Protein AF-A0A3N5R611-F1 (afdb_monomer_lite)

Radius of gyration: 12.25 Å; chains: 1; bounding box: 34×24×33 Å

pLDDT: mean 94.08, std 5.49, range [54.88, 98.31]

Sequence (86 aa):
SVAIVKPFNNQTMAIGFITATHPDGMFTVFLPTAPNPTSGYIVFLPKENVFLTDLSTEAAMKIIIACGVGSNHIFEEYLRLKASLK

Secondary structure (DSSP, 8-state):
-EEEE-TTSSS--EEEEEEEE-TTSEEEEEEEPSS-TTSEEEEEEEGGGEEE-S--HHHHHHHHHTTTTTTHHHHHHHHHHHHHT-

Structure (mmCIF, N/CA/C/O backbone):
data_AF-A0A3N5R611-F1
#
_entry.id   AF-A0A3N5R611-F1
#
loop_
_atom_site.group_PDB
_atom_site.id
_atom_site.type_symbol
_atom_site.label_atom_id
_atom_site.label_alt_id
_atom_site.label_comp_id
_ato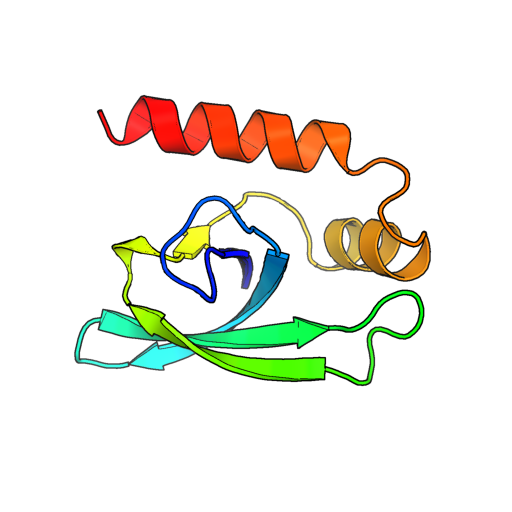m_site.label_asym_id
_atom_site.label_entity_id
_atom_site.label_seq_id
_atom_site.pdbx_PDB_ins_code
_atom_site.Cartn_x
_atom_site.Cartn_y
_atom_site.Cartn_z
_atom_site.occupancy
_atom_site.B_iso_or_equiv
_atom_site.auth_seq_id
_atom_site.auth_comp_id
_atom_site.auth_asym_id
_atom_site.auth_atom_id
_atom_site.pdbx_PDB_model_num
ATOM 1 N N . SER A 1 1 ? -6.209 7.746 -3.948 1.00 90.19 1 SER A N 1
ATOM 2 C CA . SER A 1 1 ? -5.780 8.247 -2.622 1.00 90.19 1 SER A CA 1
ATOM 3 C C . SER A 1 1 ? -4.572 7.469 -2.136 1.00 90.19 1 SER A C 1
ATOM 5 O O . SER A 1 1 ? -4.478 6.293 -2.477 1.00 90.19 1 SER A O 1
ATOM 7 N N . VAL A 1 2 ? -3.655 8.092 -1.389 1.00 96.50 2 VAL A N 1
ATOM 8 C CA . VAL A 1 2 ? -2.493 7.406 -0.791 1.00 96.50 2 VAL A CA 1
ATOM 9 C C . VAL A 1 2 ? -2.922 6.718 0.504 1.00 96.50 2 VAL A C 1
ATOM 11 O O . VAL A 1 2 ? -3.745 7.245 1.254 1.00 96.50 2 VAL A O 1
ATOM 14 N N . ALA A 1 3 ? -2.404 5.518 0.741 1.00 97.00 3 ALA A N 1
ATOM 15 C CA . ALA A 1 3 ? -2.632 4.780 1.968 1.00 97.00 3 ALA A CA 1
ATOM 16 C C . ALA A 1 3 ? -1.379 4.015 2.393 1.00 97.00 3 ALA A C 1
ATOM 18 O O . ALA A 1 3 ? -0.583 3.563 1.568 1.00 97.00 3 ALA A O 1
ATOM 19 N N . ILE A 1 4 ? -1.250 3.813 3.697 1.00 96.75 4 ILE A N 1
ATOM 20 C CA . ILE A 1 4 ? -0.356 2.814 4.272 1.00 96.75 4 ILE A CA 1
ATOM 21 C C . ILE A 1 4 ? -1.169 1.537 4.409 1.00 96.75 4 ILE A C 1
ATOM 23 O O . ILE A 1 4 ? -2.268 1.552 4.959 1.00 96.75 4 ILE A O 1
ATOM 27 N N . VAL A 1 5 ? -0.658 0.427 3.890 1.00 96.88 5 VAL A N 1
ATOM 28 C CA . VAL A 1 5 ? -1.392 -0.839 3.883 1.00 96.88 5 VAL A CA 1
ATOM 29 C C . VAL A 1 5 ? -0.621 -1.970 4.534 1.00 96.88 5 VAL A C 1
ATOM 31 O O . VAL A 1 5 ? 0.608 -1.963 4.534 1.00 96.88 5 VAL A O 1
ATOM 34 N N . LYS A 1 6 ? -1.347 -2.967 5.044 1.00 96.62 6 LYS A N 1
ATOM 35 C CA . LYS A 1 6 ? -0.797 -4.216 5.591 1.00 96.62 6 LYS A CA 1
ATOM 36 C C . LYS A 1 6 ? -1.137 -5.394 4.679 1.00 96.62 6 LYS A C 1
ATOM 38 O O . LYS A 1 6 ? -2.144 -6.064 4.908 1.00 96.62 6 LYS A O 1
ATOM 43 N N . PRO A 1 7 ? -0.324 -5.672 3.646 1.00 94.62 7 PRO A N 1
ATOM 44 C CA . PRO A 1 7 ? -0.676 -6.653 2.620 1.00 94.62 7 PRO A CA 1
ATOM 45 C C . PRO A 1 7 ? -0.787 -8.092 3.142 1.00 94.62 7 PRO A C 1
ATOM 47 O O . PRO A 1 7 ? -1.519 -8.890 2.570 1.00 94.62 7 PRO A O 1
ATOM 50 N N . PHE A 1 8 ? -0.089 -8.423 4.232 1.00 93.88 8 PHE A N 1
ATOM 51 C CA . PHE A 1 8 ? -0.019 -9.786 4.774 1.00 93.88 8 PHE A CA 1
ATOM 52 C C . PHE A 1 8 ? -0.681 -9.927 6.148 1.00 93.88 8 PHE A C 1
ATOM 54 O O . PHE A 1 8 ? -0.379 -10.868 6.879 1.00 93.88 8 PHE A O 1
ATOM 61 N N . ASN A 1 9 ? -1.541 -8.973 6.526 1.00 89.31 9 ASN A N 1
ATOM 62 C CA . ASN A 1 9 ? -2.212 -8.947 7.830 1.00 89.31 9 ASN A CA 1
ATOM 63 C C . ASN A 1 9 ? -1.244 -9.101 9.027 1.00 89.31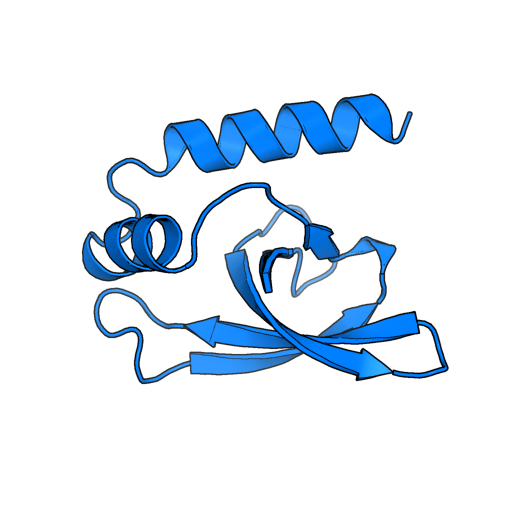 9 ASN A C 1
ATOM 65 O O . ASN A 1 9 ? -1.534 -9.754 10.027 1.00 89.31 9 ASN A O 1
ATOM 69 N N . ASN A 1 10 ? -0.046 -8.529 8.902 1.00 91.94 10 ASN A N 1
ATOM 70 C CA . ASN A 1 10 ? 1.009 -8.579 9.907 1.00 91.94 10 ASN A CA 1
ATOM 71 C C . ASN A 1 10 ? 1.632 -7.178 10.077 1.00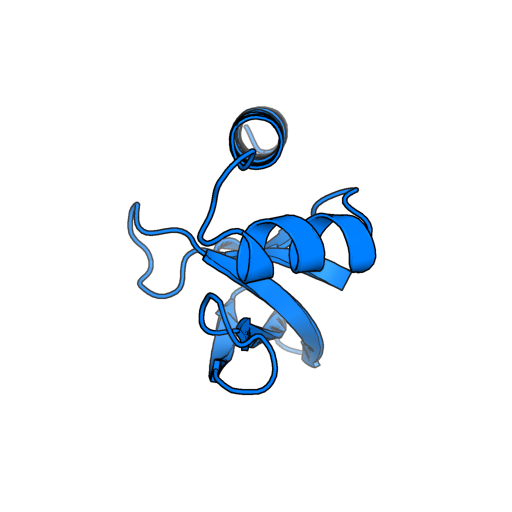 91.94 10 ASN A C 1
ATOM 73 O O . ASN A 1 10 ? 1.013 -6.159 9.768 1.00 91.94 10 ASN A O 1
ATOM 77 N N . GLN A 1 11 ? 2.846 -7.100 10.623 1.00 91.38 11 GLN A N 1
ATOM 78 C CA . GLN A 1 11 ? 3.538 -5.823 10.827 1.00 91.38 11 GLN A CA 1
ATOM 79 C C . GLN A 1 11 ? 4.184 -5.260 9.551 1.00 91.38 11 GLN A C 1
ATOM 81 O O . GLN A 1 11 ? 4.640 -4.118 9.562 1.00 91.38 11 GLN A O 1
ATOM 86 N N . THR A 1 12 ? 4.220 -6.028 8.459 1.00 95.12 12 THR A N 1
ATOM 87 C CA . THR A 1 12 ? 4.732 -5.567 7.170 1.00 95.12 12 THR A CA 1
ATOM 88 C C . THR A 1 12 ? 3.778 -4.535 6.590 1.00 95.12 12 THR A C 1
ATOM 90 O O . THR A 1 12 ? 2.584 -4.793 6.439 1.00 95.12 12 THR A O 1
ATOM 93 N N . MET A 1 13 ? 4.323 -3.367 6.257 1.00 95.44 13 MET A N 1
ATOM 94 C CA . MET A 1 13 ? 3.573 -2.249 5.701 1.00 95.44 13 MET A CA 1
ATOM 95 C C . MET A 1 13 ? 4.149 -1.821 4.359 1.00 95.44 13 MET A C 1
ATOM 97 O O . MET A 1 13 ? 5.346 -1.968 4.117 1.00 95.44 13 MET A O 1
ATOM 101 N N . ALA A 1 14 ? 3.295 -1.269 3.505 1.00 96.06 14 ALA A N 1
ATOM 102 C CA . ALA A 1 14 ? 3.684 -0.697 2.226 1.00 96.06 14 ALA A CA 1
ATOM 103 C C . ALA A 1 14 ? 2.926 0.606 1.963 1.00 96.06 14 ALA A C 1
ATOM 105 O O . ALA A 1 14 ? 1.803 0.789 2.436 1.00 96.06 14 ALA A O 1
ATOM 106 N N . ILE A 1 15 ? 3.543 1.492 1.183 1.00 96.25 15 ILE A N 1
ATOM 107 C CA . ILE A 1 15 ? 2.855 2.637 0.588 1.00 96.25 15 ILE A CA 1
ATOM 108 C C . ILE A 1 15 ? 2.056 2.102 -0.597 1.00 96.25 15 ILE A C 1
ATOM 110 O O . ILE A 1 15 ? 2.610 1.423 -1.461 1.00 96.25 15 ILE A O 1
ATOM 114 N N . GLY A 1 16 ? 0.763 2.394 -0.626 1.00 97.06 16 GLY A N 1
ATOM 115 C CA . GLY A 1 16 ? -0.137 1.970 -1.683 1.00 97.06 16 GLY A CA 1
ATOM 116 C C . GLY A 1 16 ? -1.034 3.098 -2.166 1.00 97.06 16 GLY A C 1
ATOM 117 O O . GLY A 1 16 ? -1.306 4.066 -1.455 1.00 97.06 16 GLY A O 1
ATOM 118 N N . PHE A 1 17 ? -1.523 2.950 -3.390 1.00 97.62 17 PHE A N 1
ATOM 119 C CA . PHE A 1 17 ? -2.505 3.848 -3.978 1.00 97.62 17 PHE A CA 1
ATOM 120 C C . PHE A 1 17 ? -3.836 3.124 -4.098 1.00 97.62 17 PHE A C 1
ATOM 122 O O . PHE A 1 17 ? -3.943 2.132 -4.816 1.00 97.62 17 PHE A O 1
ATOM 129 N N . ILE A 1 18 ? -4.858 3.619 -3.407 1.00 97.81 18 ILE A N 1
ATOM 130 C CA . ILE A 1 18 ? -6.223 3.117 -3.559 1.00 97.81 18 ILE A CA 1
ATOM 131 C C . ILE A 1 18 ? -6.715 3.514 -4.950 1.00 97.81 18 ILE A C 1
ATOM 133 O O . ILE A 1 18 ? -6.770 4.709 -5.265 1.00 97.81 18 ILE A O 1
ATOM 137 N N . THR A 1 19 ? -7.068 2.513 -5.756 1.00 97.44 19 THR A N 1
ATOM 138 C CA . THR A 1 19 ? -7.562 2.673 -7.131 1.00 97.44 19 THR A CA 1
ATOM 139 C C . THR A 1 19 ? -9.054 2.379 -7.259 1.00 97.44 19 THR A C 1
ATOM 141 O O . THR A 1 19 ? -9.691 2.915 -8.162 1.00 97.44 19 THR A O 1
ATOM 144 N N . ALA A 1 20 ? -9.627 1.576 -6.357 1.00 97.81 20 ALA A N 1
ATOM 145 C CA . ALA A 1 20 ? -11.063 1.320 -6.297 1.00 97.81 20 ALA A CA 1
ATOM 146 C C . ALA A 1 20 ? -11.522 0.969 -4.875 1.00 97.81 20 ALA A C 1
ATOM 148 O O . ALA A 1 20 ? -10.746 0.451 -4.068 1.00 97.81 20 ALA A O 1
ATOM 149 N N . THR A 1 21 ? -12.806 1.206 -4.614 1.00 97.50 21 THR A N 1
ATOM 150 C CA . THR A 1 21 ? -13.515 0.812 -3.392 1.00 97.50 21 THR A CA 1
ATOM 151 C C . THR A 1 21 ? -14.685 -0.079 -3.786 1.00 97.50 21 THR A C 1
ATOM 153 O O . THR A 1 21 ? -15.405 0.246 -4.731 1.00 97.50 21 THR A O 1
ATOM 156 N N . HIS A 1 22 ? -14.885 -1.177 -3.063 1.00 97.19 22 HIS A N 1
ATOM 157 C CA . HIS A 1 22 ? -15.910 -2.176 -3.360 1.00 97.19 22 HIS A CA 1
ATOM 158 C C . HIS A 1 22 ? -17.072 -2.122 -2.353 1.00 97.19 22 HIS A C 1
ATOM 160 O O . HIS A 1 22 ? -16.880 -1.663 -1.223 1.00 97.19 22 HIS A O 1
ATOM 166 N N . PRO A 1 23 ? -18.286 -2.581 -2.728 1.00 95.81 23 PRO A N 1
ATOM 167 C CA . PRO A 1 23 ? -19.468 -2.527 -1.857 1.00 95.81 23 PRO A CA 1
ATOM 168 C C . PRO A 1 23 ? -19.351 -3.316 -0.546 1.00 95.81 23 PRO A C 1
ATOM 170 O O . PRO A 1 23 ? -20.004 -2.974 0.434 1.00 95.81 23 PRO A O 1
ATOM 173 N N . ASP A 1 24 ? -18.525 -4.360 -0.520 1.00 93.88 24 ASP A N 1
ATOM 174 C CA . ASP A 1 24 ? -18.251 -5.204 0.649 1.00 93.88 24 ASP A CA 1
ATOM 175 C C . ASP A 1 24 ? -17.202 -4.603 1.605 1.00 93.88 24 ASP A C 1
ATOM 177 O O . ASP A 1 24 ? -16.846 -5.215 2.610 1.00 93.88 24 ASP A O 1
ATOM 181 N N . GLY A 1 25 ? -16.715 -3.390 1.316 1.00 94.38 25 GLY A N 1
ATOM 182 C CA . GLY A 1 25 ? -15.709 -2.698 2.119 1.00 94.38 25 GLY A CA 1
ATOM 183 C C . GLY A 1 25 ? -14.266 -3.068 1.772 1.00 94.38 25 GLY A C 1
ATOM 184 O O . GLY A 1 25 ? -13.348 -2.604 2.454 1.00 94.38 25 GLY A O 1
ATOM 185 N N . MET A 1 26 ? -14.048 -3.863 0.720 1.00 97.62 26 MET A N 1
ATOM 186 C CA . MET A 1 26 ? -12.716 -4.129 0.184 1.00 97.62 26 MET A CA 1
ATOM 187 C C . MET A 1 26 ? -12.184 -2.928 -0.608 1.00 97.62 26 MET A C 1
ATOM 189 O O . MET A 1 26 ? -12.931 -2.159 -1.217 1.00 97.62 26 MET A O 1
ATOM 193 N N . PHE A 1 27 ? -10.862 -2.809 -0.670 1.00 98.12 27 PHE A N 1
ATOM 194 C CA . PHE A 1 27 ? -10.156 -1.824 -1.485 1.00 98.12 27 PHE A CA 1
ATOM 195 C C . PHE A 1 27 ? -9.250 -2.514 -2.499 1.00 98.12 27 PHE A C 1
ATOM 197 O O . PHE A 1 27 ? -8.519 -3.440 -2.148 1.00 98.12 27 PHE A O 1
ATOM 204 N N . THR A 1 28 ? -9.240 -2.015 -3.737 1.00 98.31 28 THR A N 1
ATOM 205 C CA . THR A 1 28 ? -8.159 -2.304 -4.687 1.00 98.31 28 THR A CA 1
ATOM 206 C C . THR A 1 28 ? -7.033 -1.311 -4.448 1.00 98.31 28 THR A C 1
ATOM 208 O O . THR A 1 28 ? -7.245 -0.096 -4.507 1.00 98.31 28 THR A O 1
ATOM 211 N N . VAL A 1 29 ? -5.830 -1.825 -4.205 1.00 98.25 29 VAL A N 1
ATOM 212 C CA . VAL A 1 29 ? -4.640 -1.018 -3.936 1.00 98.25 29 VAL A CA 1
ATOM 213 C C . VAL A 1 29 ? -3.522 -1.409 -4.895 1.00 98.25 29 VAL A C 1
ATOM 215 O O . VAL A 1 29 ? -3.175 -2.583 -5.017 1.00 98.25 29 VAL A O 1
ATOM 218 N N . PHE A 1 30 ? -2.938 -0.415 -5.558 1.00 98.12 30 PHE A N 1
ATOM 219 C CA . PHE A 1 30 ? -1.695 -0.568 -6.302 1.00 98.12 30 PHE A CA 1
ATOM 220 C C . PHE A 1 30 ? -0.496 -0.373 -5.372 1.00 98.12 30 PHE A C 1
ATOM 222 O O . PHE A 1 30 ? -0.361 0.678 -4.742 1.00 98.12 30 PHE A O 1
ATOM 229 N N . LEU A 1 31 ? 0.361 -1.390 -5.293 1.00 97.25 31 LEU A N 1
ATOM 230 C CA . LEU A 1 31 ? 1.614 -1.392 -4.544 1.00 97.25 31 LEU A CA 1
ATOM 231 C C . LEU A 1 31 ? 2.785 -1.262 -5.519 1.00 97.25 31 LEU A C 1
ATOM 233 O O . LEU A 1 31 ? 3.190 -2.268 -6.108 1.00 97.25 31 LEU A O 1
ATOM 237 N N . PRO A 1 32 ? 3.318 -0.049 -5.713 1.00 96.56 32 PRO A N 1
ATOM 238 C CA . PRO A 1 32 ? 4.421 0.185 -6.630 1.00 96.56 32 PRO A CA 1
ATOM 239 C C . PRO A 1 32 ? 5.717 -0.447 -6.121 1.00 96.56 32 PRO A C 1
ATOM 241 O O . PRO A 1 32 ? 5.962 -0.560 -4.919 1.00 96.56 32 PRO A O 1
ATOM 244 N N . THR A 1 33 ? 6.595 -0.795 -7.052 1.00 95.25 33 THR A N 1
ATOM 245 C CA . THR A 1 33 ? 7.986 -1.139 -6.755 1.00 95.25 33 THR A CA 1
ATOM 246 C C . THR A 1 33 ? 8.851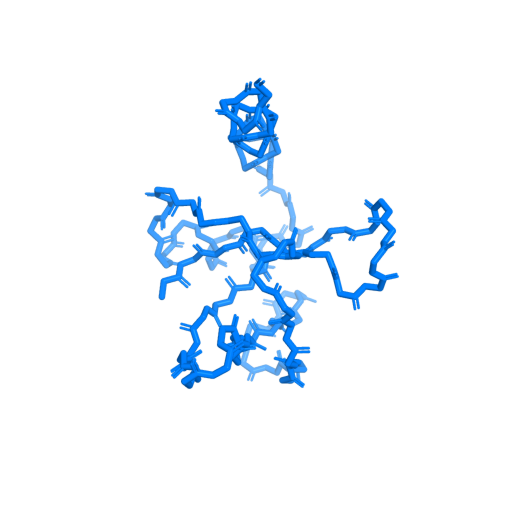 0.115 -6.641 1.00 95.25 33 THR A C 1
ATOM 248 O O . THR A 1 33 ? 8.630 1.102 -7.336 1.00 95.25 33 THR A O 1
ATOM 251 N N . ALA A 1 34 ? 9.879 0.071 -5.798 1.00 95.38 34 ALA A N 1
ATOM 252 C CA . ALA A 1 34 ? 10.919 1.095 -5.744 1.00 95.38 34 ALA A CA 1
ATOM 253 C C . ALA A 1 34 ? 12.179 0.619 -6.496 1.00 95.38 34 ALA A C 1
ATOM 255 O O . ALA A 1 34 ? 12.489 -0.573 -6.436 1.00 95.38 34 ALA A O 1
ATOM 256 N N . PRO A 1 35 ? 12.919 1.503 -7.192 1.00 94.25 35 PRO A N 1
ATOM 257 C CA . PRO A 1 35 ? 12.631 2.922 -7.423 1.00 94.25 35 PRO A CA 1
ATOM 258 C C . PRO A 1 35 ? 11.650 3.174 -8.576 1.00 94.25 35 PRO A C 1
ATOM 260 O O . PRO A 1 35 ? 11.286 4.319 -8.809 1.00 94.25 35 PRO A O 1
ATOM 263 N N . ASN A 1 36 ? 11.264 2.146 -9.339 1.00 92.44 36 ASN A N 1
ATOM 264 C CA . ASN A 1 36 ? 10.426 2.292 -10.529 1.00 92.44 36 ASN A CA 1
ATOM 265 C C . ASN A 1 36 ? 8.928 2.131 -10.190 1.00 92.44 36 ASN A C 1
ATOM 267 O O . ASN A 1 36 ? 8.447 0.995 -10.130 1.00 92.44 36 ASN A O 1
ATOM 271 N N . PRO A 1 37 ? 8.161 3.228 -10.046 1.00 86.94 37 PRO A N 1
ATOM 272 C CA . PRO A 1 37 ? 6.789 3.183 -9.546 1.00 86.94 37 PRO A CA 1
ATOM 273 C C . PRO A 1 37 ? 5.765 2.763 -10.609 1.00 86.94 37 PRO A C 1
ATOM 275 O O . PRO A 1 37 ? 4.564 2.802 -10.357 1.00 86.94 37 PRO A O 1
ATOM 278 N N . THR A 1 38 ? 6.220 2.424 -11.818 1.00 88.88 38 THR A N 1
ATOM 279 C CA . THR A 1 38 ? 5.343 2.016 -12.926 1.00 88.88 38 THR A CA 1
ATOM 280 C C . THR A 1 38 ? 4.950 0.544 -12.840 1.00 88.88 38 THR A C 1
ATOM 282 O O . THR A 1 38 ? 3.866 0.171 -13.282 1.00 88.88 38 THR A O 1
ATOM 285 N N . SER A 1 39 ? 5.807 -0.289 -12.246 1.00 93.00 39 SER A N 1
ATOM 286 C CA . SER A 1 39 ? 5.533 -1.694 -11.956 1.00 93.00 39 SER A CA 1
ATOM 287 C C . SER A 1 39 ? 5.124 -1.886 -10.502 1.00 93.00 39 SER A C 1
ATOM 289 O O . SER A 1 39 ? 5.437 -1.071 -9.635 1.00 93.00 39 SER A O 1
ATOM 291 N N . GLY A 1 40 ? 4.423 -2.981 -10.229 1.00 95.81 40 GLY A N 1
ATOM 292 C CA . GLY A 1 40 ? 3.947 -3.274 -8.891 1.00 95.81 40 GLY A CA 1
ATOM 293 C C . GLY A 1 40 ? 2.921 -4.387 -8.862 1.00 95.81 40 GLY A C 1
ATOM 294 O O . GLY A 1 40 ? 2.673 -5.064 -9.860 1.00 95.81 40 GLY A O 1
ATOM 295 N N . TYR A 1 41 ? 2.315 -4.545 -7.698 1.00 97.25 41 TYR A N 1
ATOM 296 C CA . TYR A 1 41 ? 1.248 -5.504 -7.467 1.00 97.25 41 TYR A CA 1
ATOM 297 C C . TYR A 1 41 ? -0.086 -4.781 -7.353 1.00 97.25 41 TYR A C 1
ATOM 299 O O . TYR A 1 41 ? -0.161 -3.664 -6.844 1.00 97.25 41 TYR A O 1
ATOM 307 N N . ILE A 1 42 ? -1.151 -5.446 -7.783 1.00 97.81 42 ILE A N 1
ATOM 308 C CA . ILE A 1 42 ? -2.514 -5.066 -7.426 1.00 97.81 42 ILE A CA 1
ATOM 309 C C . ILE A 1 42 ? -2.967 -6.029 -6.340 1.00 97.81 42 ILE A C 1
ATOM 311 O O . ILE A 1 42 ? -2.924 -7.243 -6.531 1.00 97.81 42 ILE A O 1
ATOM 315 N N . VAL A 1 43 ? -3.379 -5.488 -5.199 1.00 97.56 43 VAL A N 1
ATOM 316 C CA . VAL A 1 43 ? -3.872 -6.271 -4.065 1.00 97.56 43 VAL A CA 1
ATOM 317 C C . VAL A 1 43 ? -5.279 -5.830 -3.692 1.00 97.56 43 VAL A C 1
ATOM 319 O O . VAL A 1 43 ? -5.639 -4.661 -3.841 1.00 97.56 43 VAL A O 1
ATOM 322 N N . PHE A 1 44 ? -6.063 -6.777 -3.188 1.00 97.69 44 PHE A N 1
ATOM 323 C CA . PHE A 1 44 ? -7.381 -6.530 -2.617 1.00 97.69 44 PHE A CA 1
ATOM 324 C C . PHE A 1 44 ? -7.266 -6.665 -1.107 1.00 97.69 44 PHE A C 1
ATOM 326 O O . PHE A 1 44 ? -6.846 -7.713 -0.617 1.00 97.69 44 PHE A O 1
ATOM 333 N N . LEU A 1 45 ? -7.590 -5.603 -0.374 1.00 97.81 45 LEU A N 1
ATOM 334 C CA . LEU A 1 45 ? -7.418 -5.559 1.076 1.00 97.81 45 LEU A CA 1
ATOM 335 C C . LEU A 1 45 ? -8.714 -5.144 1.767 1.00 97.81 45 LEU A C 1
ATOM 337 O O . LEU A 1 45 ? -9.400 -4.250 1.266 1.00 97.81 45 LEU A O 1
ATOM 341 N N . PRO A 1 46 ? -9.037 -5.747 2.922 1.00 97.06 46 PRO A N 1
ATOM 342 C CA . PRO A 1 46 ? -10.163 -5.302 3.720 1.00 97.06 46 PRO A CA 1
ATOM 343 C C . PRO A 1 46 ? -9.832 -3.964 4.393 1.00 97.06 46 PRO A C 1
ATOM 345 O O . PRO A 1 46 ? -8.660 -3.600 4.557 1.00 97.06 46 PRO A O 1
ATOM 348 N N . LYS A 1 47 ? -10.869 -3.220 4.784 1.00 94.88 47 LYS A N 1
ATOM 349 C CA . LYS A 1 47 ? -10.753 -1.863 5.337 1.00 94.88 47 LYS A CA 1
ATOM 350 C C . LYS A 1 47 ? -9.780 -1.759 6.516 1.00 94.88 47 LYS A C 1
ATOM 352 O O . LYS A 1 47 ? -9.040 -0.786 6.601 1.00 94.88 47 LYS A O 1
ATOM 357 N N . GLU A 1 48 ? -9.732 -2.751 7.399 1.00 94.75 48 GLU A N 1
ATOM 358 C CA . GLU A 1 48 ? -8.840 -2.792 8.567 1.00 94.75 48 GLU A CA 1
ATOM 359 C C . GLU A 1 48 ? -7.342 -2.842 8.220 1.00 94.75 48 GLU A C 1
ATOM 361 O O . GLU A 1 48 ? -6.499 -2.521 9.060 1.00 94.75 48 GLU A O 1
ATOM 366 N N . ASN A 1 49 ? -7.005 -3.208 6.980 1.00 96.62 49 ASN A N 1
ATOM 367 C CA . ASN A 1 49 ? -5.635 -3.271 6.479 1.00 96.62 49 ASN A CA 1
ATOM 368 C C . ASN A 1 49 ? -5.251 -2.060 5.621 1.00 96.62 49 ASN A C 1
ATOM 370 O O . ASN A 1 49 ? -4.152 -2.052 5.059 1.00 96.62 49 ASN A O 1
ATOM 374 N N . VAL A 1 50 ? -6.117 -1.045 5.529 1.00 96.31 50 VAL A N 1
ATOM 375 C CA . VAL A 1 50 ? -5.914 0.161 4.718 1.00 96.31 50 VAL A CA 1
ATOM 376 C C . VAL A 1 50 ? -6.027 1.409 5.593 1.00 96.31 50 VAL A C 1
ATOM 378 O O . VAL A 1 50 ? -7.094 1.749 6.094 1.00 96.31 50 VAL A O 1
ATOM 381 N N . PHE A 1 51 ? -4.915 2.124 5.747 1.00 95.88 51 PHE A N 1
ATOM 382 C CA . PHE A 1 51 ? -4.804 3.336 6.557 1.00 95.88 51 PHE A CA 1
ATOM 383 C C . PHE A 1 51 ? -4.623 4.535 5.623 1.00 95.88 51 PHE A C 1
ATOM 385 O O . PHE A 1 51 ? -3.539 4.746 5.081 1.00 95.88 51 PHE A O 1
ATOM 392 N N . LEU A 1 52 ? -5.703 5.284 5.390 1.00 95.06 52 LEU A N 1
ATOM 393 C CA . LEU A 1 52 ? -5.694 6.487 4.552 1.00 95.06 52 LEU A CA 1
ATOM 394 C C . LEU A 1 52 ? -4.778 7.557 5.145 1.00 95.06 52 LEU A C 1
ATOM 396 O O . LEU A 1 52 ? -4.878 7.854 6.331 1.00 95.06 52 LEU A O 1
ATOM 400 N N . THR A 1 53 ? -3.930 8.131 4.299 1.00 94.19 53 THR A N 1
ATOM 401 C CA . THR A 1 53 ? -3.002 9.205 4.666 1.00 94.19 53 THR A CA 1
ATOM 402 C C . THR A 1 53 ? -3.408 10.526 4.019 1.00 94.19 53 THR A C 1
ATOM 404 O O . THR A 1 53 ? -3.973 10.521 2.924 1.00 94.19 53 THR A O 1
ATOM 407 N N . ASP A 1 54 ? -2.998 11.639 4.614 1.00 92.62 54 ASP A N 1
ATOM 408 C CA . ASP A 1 54 ? -3.120 13.002 4.089 1.00 92.62 54 ASP A CA 1
ATOM 409 C C . ASP A 1 54 ? -2.014 13.351 3.071 1.00 92.62 54 ASP A C 1
ATOM 411 O O . ASP A 1 54 ? -1.968 14.454 2.522 1.00 92.62 54 ASP A O 1
ATOM 415 N N . LEU A 1 55 ? -1.109 12.411 2.786 1.00 92.62 55 LEU A N 1
ATOM 416 C CA . LEU A 1 55 ? -0.061 12.580 1.785 1.00 92.62 55 LEU A CA 1
ATOM 417 C C . LEU A 1 55 ? -0.601 12.755 0.372 1.00 92.62 55 LEU A C 1
ATOM 419 O O . LEU A 1 55 ? -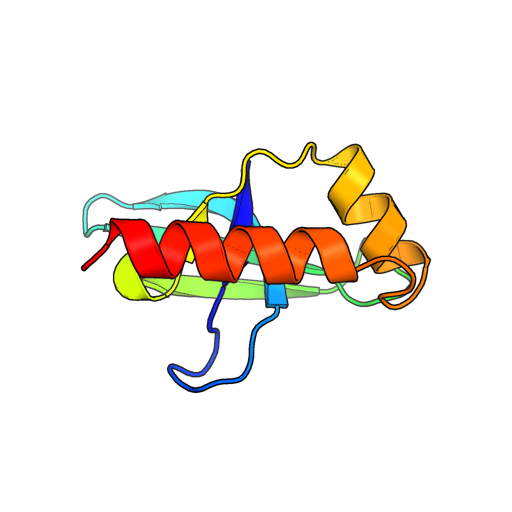1.459 12.008 -0.106 1.00 92.62 55 LEU A O 1
ATOM 423 N N . SER A 1 56 ? 0.024 13.686 -0.347 1.00 94.94 56 SER A N 1
ATOM 424 C CA . SER A 1 56 ? -0.184 13.809 -1.781 1.00 94.94 56 SER A CA 1
ATOM 425 C C . SER A 1 56 ? 0.458 12.641 -2.534 1.00 94.94 56 SER A C 1
ATOM 427 O O . SER A 1 56 ? 1.461 12.054 -2.107 1.00 94.94 56 SER A O 1
ATOM 429 N N . THR A 1 57 ? -0.098 12.335 -3.705 1.00 94.56 57 THR A N 1
ATOM 430 C CA . THR A 1 57 ? 0.452 11.331 -4.621 1.00 94.56 57 THR A CA 1
ATOM 431 C C . THR A 1 57 ? 1.909 11.643 -4.968 1.00 94.56 57 THR A C 1
ATOM 433 O O . THR A 1 57 ? 2.747 10.748 -4.979 1.00 94.56 57 THR A O 1
ATOM 436 N N . GLU A 1 58 ? 2.248 12.914 -5.185 1.00 95.00 58 GLU A N 1
ATOM 437 C CA . GLU A 1 58 ? 3.602 13.364 -5.518 1.00 95.00 58 GLU A CA 1
ATOM 438 C C . GLU A 1 58 ? 4.587 13.105 -4.374 1.00 95.00 58 GLU A C 1
ATOM 440 O O . GLU A 1 58 ? 5.719 12.686 -4.621 1.00 95.00 58 GLU A O 1
ATOM 445 N N . ALA A 1 59 ? 4.175 13.340 -3.125 1.00 95.00 59 ALA A N 1
ATOM 446 C CA . ALA A 1 59 ? 5.006 13.075 -1.955 1.00 95.00 59 ALA A CA 1
ATOM 447 C C . ALA A 1 59 ? 5.286 11.572 -1.803 1.00 95.00 59 ALA A C 1
ATOM 449 O O . ALA A 1 59 ? 6.444 11.174 -1.664 1.00 95.00 59 ALA A O 1
ATOM 450 N N . ALA A 1 60 ? 4.253 10.733 -1.928 1.00 95.44 60 ALA A N 1
ATOM 451 C CA . ALA A 1 60 ? 4.402 9.279 -1.909 1.00 95.44 60 ALA A CA 1
ATOM 452 C C . ALA A 1 60 ? 5.338 8.784 -3.026 1.00 95.44 60 ALA A C 1
ATOM 454 O O . ALA A 1 60 ? 6.257 8.004 -2.775 1.00 95.44 60 ALA A O 1
ATOM 455 N N . MET A 1 61 ? 5.161 9.290 -4.251 1.00 95.81 61 MET A N 1
ATOM 456 C CA . MET A 1 61 ? 5.990 8.934 -5.406 1.00 95.81 61 MET A CA 1
ATOM 457 C C . MET A 1 61 ? 7.460 9.309 -5.212 1.00 95.81 61 MET A C 1
ATOM 459 O O . MET A 1 61 ? 8.333 8.517 -5.560 1.00 95.81 61 MET A O 1
ATOM 463 N N . LYS A 1 62 ? 7.757 10.468 -4.607 1.00 95.62 62 LYS A N 1
ATOM 464 C CA . LYS A 1 62 ? 9.137 10.855 -4.265 1.00 95.62 62 LYS A CA 1
ATOM 465 C C . LYS A 1 62 ? 9.796 9.840 -3.335 1.00 95.62 62 LYS A C 1
ATOM 467 O O . LYS A 1 62 ? 10.940 9.471 -3.575 1.00 95.62 62 LYS A O 1
ATOM 472 N N . ILE A 1 63 ? 9.077 9.363 -2.318 1.00 96.56 63 ILE A N 1
ATOM 473 C CA . ILE A 1 63 ? 9.589 8.359 -1.372 1.00 96.56 63 ILE A CA 1
ATOM 474 C C . ILE A 1 63 ? 9.861 7.035 -2.092 1.00 96.56 63 ILE A C 1
ATOM 476 O O . ILE A 1 63 ? 10.911 6.431 -1.888 1.00 96.56 63 ILE A O 1
ATOM 480 N N . ILE A 1 64 ? 8.944 6.598 -2.961 1.00 96.38 64 ILE A N 1
ATOM 481 C CA . ILE A 1 64 ? 9.092 5.355 -3.732 1.00 96.38 64 ILE A CA 1
ATOM 482 C C . ILE A 1 64 ? 10.307 5.433 -4.661 1.00 96.38 64 ILE A C 1
ATOM 484 O O . ILE A 1 64 ? 11.148 4.538 -4.643 1.00 96.38 64 ILE A O 1
ATOM 488 N N . ILE A 1 65 ? 10.439 6.518 -5.428 1.00 97.00 65 ILE A N 1
ATOM 489 C CA . ILE A 1 65 ? 11.575 6.738 -6.337 1.00 97.00 65 ILE A CA 1
ATOM 490 C C . ILE A 1 65 ? 12.892 6.821 -5.557 1.00 97.00 65 ILE A C 1
ATOM 492 O O . ILE A 1 65 ? 13.917 6.326 -6.016 1.00 97.00 65 ILE A O 1
ATOM 496 N N . ALA A 1 66 ? 12.859 7.390 -4.353 1.00 97.31 66 ALA A N 1
ATOM 497 C CA . ALA A 1 66 ? 14.007 7.481 -3.461 1.00 97.31 66 ALA A CA 1
ATOM 498 C C . ALA A 1 66 ? 14.267 6.198 -2.644 1.00 97.31 66 ALA A C 1
ATOM 500 O O . ALA A 1 66 ? 14.997 6.248 -1.655 1.00 97.31 66 ALA A O 1
ATOM 501 N N . CYS A 1 67 ? 13.674 5.055 -3.011 1.00 95.81 67 CYS A N 1
ATOM 502 C CA . CYS A 1 67 ? 13.848 3.775 -2.313 1.00 95.81 67 CYS A CA 1
ATOM 503 C C . CYS A 1 67 ? 13.544 3.835 -0.804 1.00 95.81 67 CYS A C 1
ATOM 505 O O . CYS A 1 67 ? 14.189 3.160 -0.004 1.00 95.81 67 CYS A O 1
ATOM 507 N N . GLY A 1 68 ? 12.564 4.647 -0.405 1.00 95.06 68 GLY A N 1
ATOM 508 C CA . GLY A 1 68 ? 12.156 4.809 0.990 1.00 95.06 68 GLY A CA 1
ATOM 509 C C . GLY A 1 68 ? 12.905 5.902 1.755 1.00 95.06 68 GLY A C 1
ATOM 510 O O . GLY A 1 68 ? 12.552 6.185 2.898 1.00 95.06 68 GLY A O 1
ATOM 511 N N . VAL A 1 69 ? 13.896 6.571 1.156 1.00 96.44 69 VAL A N 1
ATOM 512 C CA . VAL A 1 69 ? 14.558 7.706 1.814 1.00 96.44 69 VAL A CA 1
ATOM 513 C C . VAL A 1 69 ? 13.531 8.804 2.104 1.00 96.44 69 VAL A C 1
ATOM 515 O O . VAL A 1 69 ? 12.785 9.241 1.230 1.00 96.44 69 VAL A O 1
ATOM 518 N N . GLY A 1 70 ? 13.496 9.245 3.364 1.00 93.56 70 GLY A N 1
ATOM 519 C CA . GLY A 1 70 ? 12.553 10.254 3.839 1.00 93.56 70 GLY A CA 1
ATOM 520 C C . GLY A 1 70 ? 11.213 9.702 4.330 1.00 93.56 70 GLY A C 1
ATOM 521 O O . GLY A 1 70 ? 10.372 10.501 4.718 1.00 93.56 70 GLY A O 1
ATOM 522 N N . SER A 1 71 ? 11.003 8.381 4.399 1.00 94.69 71 SER A N 1
ATOM 523 C CA . SER A 1 71 ? 9.725 7.774 4.819 1.00 94.69 71 SER A CA 1
ATOM 524 C C . SER A 1 71 ? 9.332 7.985 6.292 1.00 94.69 71 SER A C 1
ATOM 526 O O . SER A 1 71 ? 8.254 7.553 6.694 1.00 94.69 71 SER A O 1
ATOM 528 N N . ASN A 1 72 ? 10.174 8.628 7.109 1.00 94.50 72 ASN A N 1
ATOM 529 C CA . ASN A 1 72 ? 9.935 8.826 8.546 1.00 94.50 72 ASN A CA 1
ATOM 530 C C . ASN A 1 72 ? 8.579 9.486 8.835 1.00 94.50 72 ASN A C 1
ATOM 532 O O . ASN A 1 72 ? 7.813 8.987 9.652 1.00 94.50 72 ASN A O 1
ATOM 536 N N . HIS A 1 73 ? 8.249 10.554 8.106 1.00 90.62 73 HIS A N 1
ATOM 537 C CA . HIS A 1 73 ? 6.991 11.283 8.288 1.00 90.62 73 HIS A CA 1
ATOM 538 C C . HIS A 1 73 ? 5.755 10.424 7.966 1.00 90.62 73 HIS A C 1
ATOM 540 O O . HIS A 1 73 ? 4.746 10.524 8.656 1.00 90.62 73 HIS A O 1
ATOM 546 N N . ILE A 1 74 ? 5.859 9.520 6.984 1.00 91.62 74 ILE A N 1
ATOM 547 C CA . ILE A 1 74 ? 4.817 8.532 6.659 1.00 91.62 74 ILE A CA 1
ATOM 548 C C . ILE A 1 74 ? 4.570 7.588 7.832 1.00 91.62 74 ILE A C 1
ATOM 550 O O . ILE A 1 74 ? 3.435 7.262 8.174 1.00 91.62 74 ILE A O 1
ATOM 554 N N . PHE A 1 75 ? 5.651 7.132 8.460 1.00 92.06 75 PHE A N 1
ATOM 555 C CA . PHE A 1 75 ? 5.553 6.191 9.562 1.00 92.06 75 PHE A CA 1
ATOM 556 C C . PHE A 1 75 ? 4.953 6.858 10.802 1.00 92.06 75 PHE A C 1
ATOM 558 O O . PHE A 1 75 ? 4.092 6.277 11.461 1.00 92.06 75 PHE A O 1
ATOM 565 N N . GLU A 1 76 ? 5.353 8.096 11.093 1.00 93.38 76 GLU A N 1
ATOM 566 C CA . GLU A 1 76 ? 4.757 8.912 12.155 1.00 93.38 76 GLU A CA 1
ATOM 567 C C . GLU A 1 76 ? 3.261 9.147 11.932 1.00 93.38 76 GLU A C 1
ATOM 569 O O . GLU A 1 76 ? 2.4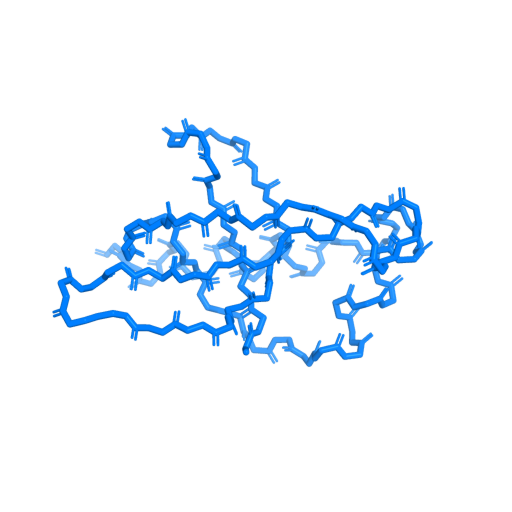72 9.052 12.874 1.00 93.38 76 GLU A O 1
ATOM 574 N N . GLU A 1 77 ? 2.852 9.406 10.692 1.00 91.19 77 GLU A N 1
ATOM 575 C CA . GLU A 1 77 ? 1.446 9.556 10.333 1.00 91.19 77 GLU A CA 1
ATOM 576 C C . GLU A 1 77 ? 0.653 8.270 10.591 1.00 91.19 77 GLU A C 1
ATOM 578 O O . GLU A 1 77 ? -0.389 8.311 11.247 1.00 91.19 77 GLU A O 1
ATOM 583 N N . TYR A 1 78 ? 1.185 7.107 10.201 1.00 92.44 78 TYR A N 1
ATOM 584 C CA . TYR A 1 78 ? 0.580 5.821 10.559 1.00 92.44 78 TYR A CA 1
ATOM 585 C C . TYR A 1 78 ? 0.423 5.644 12.073 1.00 92.44 78 TYR A C 1
ATOM 587 O O . TYR A 1 78 ? -0.617 5.166 12.531 1.00 92.44 78 TYR A O 1
ATOM 595 N N . LEU A 1 79 ? 1.423 6.032 12.870 1.00 93.38 79 LEU A N 1
ATOM 596 C CA . LEU A 1 79 ? 1.320 5.948 14.329 1.00 93.38 79 LEU A CA 1
ATOM 597 C C . LEU A 1 79 ? 0.182 6.823 14.871 1.00 93.38 79 LEU A C 1
ATOM 599 O O . LEU A 1 79 ? -0.540 6.379 15.766 1.00 93.38 79 LEU A O 1
ATOM 603 N N . ARG A 1 80 ? -0.019 8.022 14.308 1.00 92.19 80 ARG A N 1
ATOM 604 C CA . ARG A 1 80 ? -1.139 8.911 14.665 1.00 92.19 80 ARG A CA 1
ATOM 605 C C . ARG A 1 80 ? -2.488 8.302 14.285 1.00 92.19 80 ARG A C 1
ATOM 607 O O . ARG A 1 80 ? -3.376 8.244 15.131 1.00 92.19 80 ARG A O 1
ATOM 614 N N . LEU A 1 81 ? -2.618 7.783 13.064 1.00 89.62 81 LEU A N 1
ATOM 615 C CA . LEU A 1 81 ? -3.835 7.113 12.585 1.00 89.62 81 LEU A CA 1
ATOM 616 C C . LEU A 1 81 ? -4.181 5.883 13.432 1.00 89.62 81 LEU A C 1
ATOM 618 O O . LEU A 1 81 ? -5.334 5.636 13.765 1.00 89.62 81 LEU A O 1
ATOM 622 N N . LYS A 1 82 ? -3.174 5.105 13.831 1.00 88.12 82 LYS A N 1
ATOM 623 C CA . LYS A 1 82 ? -3.378 3.949 14.707 1.00 88.12 82 LYS A CA 1
ATOM 624 C C . LYS A 1 82 ? -3.837 4.362 16.109 1.00 88.12 82 LYS A C 1
ATOM 626 O O . LYS A 1 82 ? -4.563 3.606 16.750 1.00 88.12 82 LYS A O 1
ATOM 631 N N . ALA A 1 83 ? -3.392 5.517 16.600 1.00 89.69 83 ALA A N 1
ATOM 632 C CA . ALA A 1 83 ? -3.789 6.028 17.906 1.00 89.69 83 ALA A CA 1
ATOM 633 C C . ALA A 1 83 ? -5.232 6.553 17.919 1.00 89.69 83 ALA A C 1
ATOM 635 O O . ALA A 1 83 ? -5.895 6.391 18.935 1.00 89.69 83 ALA A O 1
ATOM 636 N N . SER A 1 84 ? -5.729 7.123 16.815 1.00 83.62 84 SER A N 1
ATOM 637 C CA . SER A 1 84 ? -7.109 7.627 16.714 1.00 83.62 84 SER A CA 1
ATOM 638 C C . SER A 1 84 ? -8.169 6.538 16.516 1.00 83.62 84 SER A C 1
ATOM 640 O O . SER A 1 84 ? -9.355 6.802 16.684 1.00 83.62 84 SER A O 1
ATOM 642 N N . LEU A 1 85 ? -7.753 5.322 16.151 1.00 76.00 85 LEU A N 1
ATOM 643 C CA . LEU A 1 85 ? -8.622 4.146 16.019 1.00 76.00 85 LEU A CA 1
ATOM 644 C C . LEU A 1 85 ? -8.808 3.372 17.341 1.00 76.00 85 LEU A C 1
ATOM 646 O O . LEU A 1 85 ? -9.521 2.369 17.348 1.00 76.00 85 LEU A O 1
ATOM 650 N N . LYS A 1 86 ? -8.141 3.793 18.424 1.00 54.88 86 LYS A N 1
ATOM 651 C CA . LYS A 1 86 ? -8.335 3.278 19.789 1.00 54.88 86 LYS A CA 1
ATOM 652 C C . LYS A 1 86 ? -9.315 4.152 20.557 1.00 54.88 86 LYS A C 1
ATOM 654 O O . LYS A 1 86 ? -10.074 3.562 21.353 1.00 54.88 86 LYS A O 1
#

Foldseek 3Di:
DWWWFDQPPDPDIAIWDFPDADPVQKTWTFGAAPLGRPDGDTGIGHNVGTGDDPDDPVRNNVCRNVVNVPCPVVVVRVVVSVVVVD